Protein AF-W2YU13-F1 (afdb_monomer)

Radius of gyration: 19.03 Å; Cα contacts (8 Å, |Δi|>4): 175; chains: 1; bounding box: 56×41×39 Å

InterPro domains:
  IPR008183 Aldose 1-/Glucose-6-phosphate 1-epimerase [PF01263] (29-101)
  IPR011013 Galactose mutarotase-like domain superfamily [SSF74650] (27-102)
  IPR014718 Glycoside hydrolase-type carbohydrate-binding [G3DSA:2.70.98.10] (15-104)

Solvent-accessible surface area (backbone atoms only — not comparable to full-atom values): 5947 Å² total; per-residue (Å²): 131,64,68,69,54,55,55,54,51,53,52,52,52,52,52,48,46,58,71,70,65,68,64,81,61,71,60,62,64,52,76,47,76,44,97,82,53,27,35,36,34,29,29,53,54,15,67,22,35,51,38,38,22,46,63,90,42,69,85,50,60,76,39,60,63,48,95,82,39,50,59,74,82,63,54,65,60,47,47,42,50,71,41,64,30,93,37,76,52,77,47,93,97,46,54,72,24,21,53,44,33,51,38,116

Mean predicted aligned error: 9.69 Å

Secondary structure (DSSP, 8-state):
--HHHHHHHHHHHHHHHHHTT----PPPEEEEE-TTS-EEEEETGGGEEEEEE-SS-SS-B-S-B-TT---SSSSPP-BSB---BS-SS-BTTB-TTBSGGG--

Organism: NCBI:txid1317064

Sequence (104 aa):
MVYSFLFKTTVLVSTLLASLGVSNAELETVKLTHPTGSSAEVFLFGAHVKSFRTVFDPDLDILFMSNQSHLDGVNPIRGGIPVFFPNFGSATGFPSHGFARITN

Structure (mmCIF, N/CA/C/O backbone):
data_AF-W2YU13-F1
#
_entry.id   AF-W2YU13-F1
#
loop_
_atom_site.group_PDB
_atom_site.id
_atom_site.type_symbol
_atom_site.label_atom_id
_atom_site.label_alt_id
_atom_site.label_comp_id
_atom_site.label_asym_id
_atom_site.labe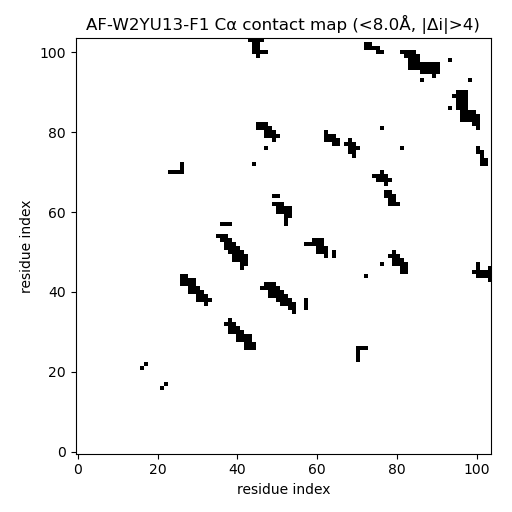l_entity_id
_atom_site.label_seq_id
_atom_site.pdbx_PDB_ins_code
_atom_site.Cartn_x
_atom_site.Cartn_y
_atom_site.Cartn_z
_atom_site.occupancy
_atom_site.B_iso_or_equiv
_atom_site.auth_seq_id
_atom_site.auth_comp_id
_atom_site.auth_asym_id
_atom_site.auth_atom_id
_atom_site.pdbx_PDB_model_num
ATOM 1 N N . MET A 1 1 ? 39.411 -29.695 0.654 1.00 58.38 1 MET A N 1
ATOM 2 C CA . MET A 1 1 ? 38.887 -29.631 2.041 1.00 58.38 1 MET A CA 1
ATOM 3 C C . MET A 1 1 ? 38.441 -28.225 2.488 1.00 58.38 1 MET A C 1
ATOM 5 O O . MET A 1 1 ? 38.014 -28.090 3.622 1.00 58.38 1 MET A O 1
ATOM 9 N N . VAL A 1 2 ? 38.477 -27.192 1.627 1.00 55.66 2 VAL A N 1
ATOM 10 C CA . VAL A 1 2 ? 38.113 -25.797 1.985 1.00 55.66 2 VAL A CA 1
ATOM 11 C C . VAL A 1 2 ? 36.629 -25.481 1.714 1.00 55.66 2 VAL A C 1
ATOM 13 O O . VAL A 1 2 ? 35.985 -24.798 2.502 1.00 55.66 2 VAL A O 1
ATOM 16 N N . TYR A 1 3 ? 36.033 -26.074 0.673 1.00 52.03 3 TYR A N 1
ATOM 17 C CA . TYR A 1 3 ? 34.619 -25.860 0.321 1.00 52.03 3 TYR A CA 1
ATOM 18 C C . TYR A 1 3 ? 33.626 -26.366 1.381 1.00 52.03 3 TYR A C 1
ATOM 20 O O . TYR A 1 3 ? 32.603 -25.733 1.614 1.00 52.03 3 TYR A O 1
ATOM 28 N N . SER A 1 4 ? 33.941 -27.460 2.084 1.00 51.66 4 SER A N 1
ATOM 29 C CA . SER A 1 4 ? 33.073 -28.013 3.141 1.00 51.66 4 SER A CA 1
ATOM 30 C C . SER A 1 4 ? 32.945 -27.082 4.357 1.00 51.66 4 SER A C 1
ATOM 32 O O . SER A 1 4 ? 31.899 -27.058 5.004 1.00 51.66 4 SER A O 1
ATOM 34 N N . PHE A 1 5 ? 33.978 -26.278 4.640 1.00 55.09 5 PHE A N 1
ATOM 35 C CA . PHE A 1 5 ? 33.932 -25.276 5.707 1.00 55.09 5 PHE A CA 1
ATOM 36 C C . PHE A 1 5 ? 33.051 -24.082 5.325 1.00 55.09 5 PHE A C 1
ATOM 38 O O . PHE A 1 5 ? 32.224 -23.684 6.136 1.00 55.09 5 PHE A O 1
ATOM 45 N N . LEU A 1 6 ? 33.141 -23.588 4.083 1.00 59.91 6 LEU A N 1
ATOM 46 C CA . LEU A 1 6 ? 32.314 -22.471 3.604 1.00 59.91 6 LEU A CA 1
ATOM 47 C C . LEU A 1 6 ? 30.809 -22.788 3.649 1.00 59.91 6 LEU A C 1
ATOM 49 O O . LEU A 1 6 ? 30.026 -21.979 4.140 1.00 59.91 6 LEU A O 1
ATOM 53 N N . PHE A 1 7 ? 30.404 -23.985 3.208 1.00 55.12 7 PHE A N 1
ATOM 54 C CA . PHE A 1 7 ? 28.991 -24.390 3.228 1.00 55.12 7 PHE A CA 1
ATOM 55 C C . PHE A 1 7 ? 28.417 -24.482 4.648 1.00 55.12 7 PHE A C 1
ATOM 57 O O . PHE A 1 7 ? 27.270 -24.098 4.874 1.00 55.12 7 PHE A O 1
ATOM 64 N N . LYS A 1 8 ? 29.209 -24.946 5.622 1.00 56.50 8 LYS A N 1
ATOM 65 C CA . LYS A 1 8 ? 28.772 -25.020 7.024 1.00 56.50 8 LYS A CA 1
ATOM 66 C C . LYS A 1 8 ? 28.585 -23.636 7.639 1.00 56.50 8 LYS A C 1
ATOM 68 O O . LYS A 1 8 ? 27.645 -23.447 8.404 1.00 56.50 8 LYS A O 1
ATOM 73 N N . THR A 1 9 ? 29.426 -22.667 7.279 1.00 60.34 9 THR A N 1
ATOM 74 C CA . THR A 1 9 ? 29.293 -21.286 7.759 1.00 60.34 9 THR A CA 1
ATOM 75 C C . THR A 1 9 ? 28.045 -20.608 7.190 1.00 60.34 9 THR A C 1
ATOM 77 O O . THR A 1 9 ? 27.310 -19.975 7.942 1.00 60.34 9 THR A O 1
ATOM 80 N N . THR A 1 10 ? 27.742 -20.788 5.900 1.00 64.19 10 THR A N 1
ATOM 81 C CA . THR A 1 10 ? 26.547 -20.196 5.268 1.00 64.19 10 THR A CA 1
ATOM 82 C C . THR A 1 10 ? 25.243 -20.731 5.859 1.00 64.19 10 THR A C 1
ATOM 84 O O . THR A 1 10 ? 24.333 -19.951 6.138 1.00 64.19 10 THR A O 1
ATOM 87 N N . VAL A 1 11 ? 25.157 -22.044 6.104 1.00 67.75 11 VAL A N 1
ATOM 88 C CA . VAL A 1 11 ? 23.970 -22.654 6.728 1.00 67.75 11 VAL A CA 1
ATOM 89 C C . VAL A 1 11 ? 23.786 -22.140 8.155 1.00 67.75 11 VAL A C 1
ATOM 91 O O . VAL A 1 11 ? 22.676 -21.754 8.509 1.00 67.75 11 VAL A O 1
ATOM 94 N N . LEU A 1 12 ? 24.867 -22.042 8.939 1.00 65.88 12 LEU A N 1
ATOM 95 C CA . LEU A 1 12 ? 24.808 -21.544 10.315 1.00 65.88 12 LEU A CA 1
ATOM 96 C C . LEU A 1 12 ? 24.316 -20.087 10.381 1.00 65.88 12 LEU A C 1
ATOM 98 O O . LEU A 1 12 ? 23.470 -19.759 11.210 1.00 65.88 12 LEU A O 1
ATOM 102 N N . VAL A 1 13 ? 24.799 -19.229 9.474 1.00 66.00 13 VAL A N 1
ATOM 103 C CA . VAL A 1 13 ? 24.382 -17.820 9.368 1.00 66.00 13 VAL A CA 1
ATOM 104 C C . VAL A 1 13 ? 22.911 -17.706 8.961 1.00 66.00 13 VAL A C 1
ATOM 106 O O . VAL A 1 13 ? 22.178 -16.925 9.563 1.00 66.00 13 VAL A O 1
ATOM 109 N N . SER A 1 14 ? 22.448 -18.517 8.003 1.00 60.94 14 SER A N 1
ATOM 110 C CA . SER A 1 14 ? 21.038 -18.541 7.589 1.00 60.94 14 SER A CA 1
ATOM 111 C C . SER A 1 14 ? 20.110 -19.011 8.717 1.00 60.94 14 SER A C 1
ATOM 113 O O . SER A 1 14 ? 19.092 -18.370 8.976 1.00 60.94 14 SER A O 1
ATOM 115 N N . THR A 1 15 ? 20.485 -20.066 9.451 1.00 63.88 15 THR A N 1
ATOM 116 C CA . THR A 1 15 ? 19.707 -20.545 10.605 1.00 63.88 15 THR A CA 1
ATOM 117 C C . THR A 1 15 ? 19.716 -19.559 11.771 1.00 63.88 15 THR A C 1
ATOM 119 O O . THR A 1 15 ? 18.699 -19.408 12.444 1.00 63.88 15 THR A O 1
ATOM 122 N N . LEU A 1 16 ? 20.827 -18.845 11.989 1.00 66.50 16 LEU A N 1
ATOM 123 C CA . LEU A 1 16 ? 20.926 -17.815 13.022 1.00 66.50 16 LEU A CA 1
ATOM 124 C C . LEU A 1 16 ? 20.024 -16.618 12.688 1.00 66.50 16 LEU A C 1
ATOM 126 O O . LEU A 1 16 ? 19.249 -16.194 13.540 1.00 66.50 16 LEU A O 1
ATOM 130 N N . LEU A 1 17 ? 20.052 -16.132 11.442 1.00 59.47 17 LEU A N 1
ATOM 131 C CA . LEU A 1 17 ? 19.170 -15.062 10.956 1.00 59.47 17 LEU A CA 1
ATOM 132 C C . LEU A 1 17 ? 17.685 -15.432 11.070 1.00 59.47 17 LEU A C 1
ATOM 134 O O . LEU A 1 17 ? 16.891 -14.614 11.529 1.00 59.47 17 LEU A O 1
ATOM 138 N N . ALA A 1 18 ? 17.323 -16.674 10.734 1.00 59.28 18 ALA A N 1
ATOM 139 C CA . ALA A 1 18 ? 15.961 -17.176 10.910 1.00 59.28 18 ALA A CA 1
ATOM 140 C C . ALA A 1 18 ? 15.551 -17.258 12.397 1.00 59.28 18 ALA A C 1
ATOM 142 O O . ALA A 1 18 ? 14.422 -16.922 12.745 1.00 59.28 18 ALA A O 1
ATOM 143 N N . SER A 1 19 ? 16.471 -17.653 13.289 1.00 57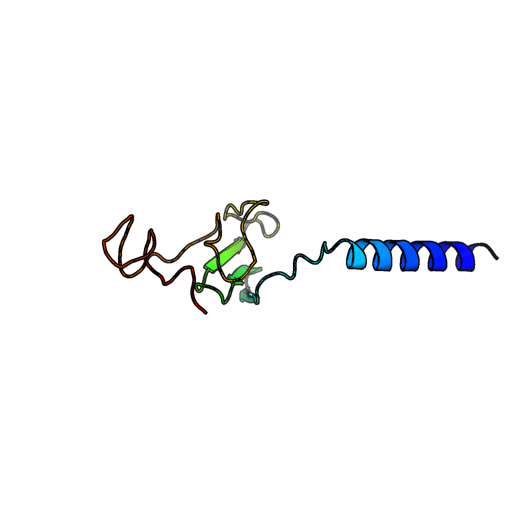.94 19 SER A N 1
ATOM 144 C CA . SER A 1 19 ? 16.214 -17.758 14.737 1.00 57.94 19 SER A CA 1
ATOM 145 C C . SER A 1 19 ? 16.103 -16.411 15.460 1.00 57.94 19 SER A C 1
ATOM 147 O O . SER A 1 19 ? 15.497 -16.336 16.525 1.00 57.94 19 SER A O 1
ATOM 149 N N . LEU A 1 20 ? 16.649 -15.338 14.876 1.00 58.00 20 LEU A N 1
ATOM 150 C CA . LEU A 1 20 ? 16.578 -13.978 15.419 1.00 58.00 20 LEU A CA 1
ATOM 151 C C . LEU A 1 20 ? 15.218 -13.303 15.168 1.00 58.00 20 LEU A C 1
ATOM 153 O O . LEU A 1 20 ? 15.068 -12.116 15.445 1.00 58.00 20 LEU A O 1
ATOM 157 N N . GLY A 1 21 ? 14.232 -14.025 14.622 1.00 47.22 21 GLY A N 1
ATOM 158 C CA . GLY A 1 21 ? 12.915 -13.466 14.313 1.00 47.22 21 GLY A CA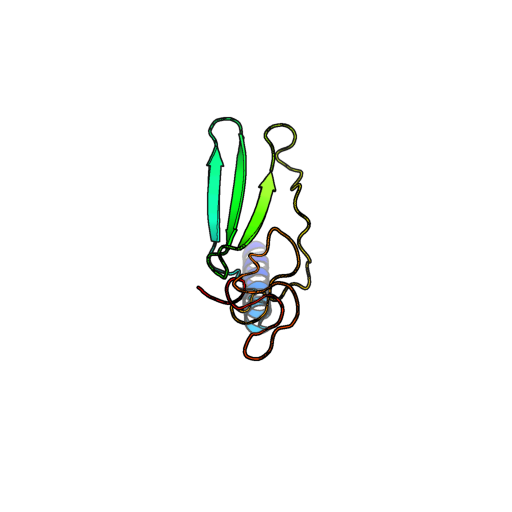 1
ATOM 159 C C . GLY A 1 21 ? 12.955 -12.408 13.208 1.00 47.22 21 GLY A C 1
ATOM 160 O O . GLY A 1 21 ? 11.962 -11.724 12.981 1.00 47.22 21 GLY A O 1
ATOM 161 N N . VAL A 1 22 ? 14.072 -12.289 12.478 1.00 48.25 22 VAL A N 1
ATOM 162 C CA . VAL A 1 22 ? 14.189 -11.436 11.286 1.00 48.25 22 VAL A CA 1
ATOM 163 C C . VAL A 1 22 ? 13.582 -12.170 10.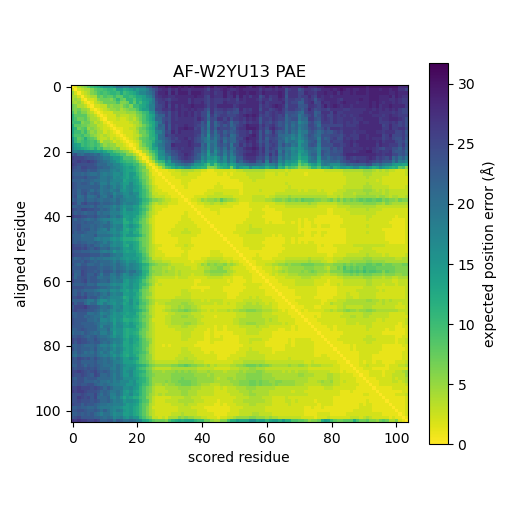088 1.00 48.25 22 VAL A C 1
ATOM 165 O O . VAL A 1 22 ? 14.179 -12.313 9.027 1.00 48.25 22 VAL A O 1
ATOM 168 N N . SER A 1 23 ? 12.369 -12.681 10.261 1.00 45.09 23 SER A N 1
ATOM 169 C CA . SER A 1 23 ? 11.472 -12.946 9.153 1.00 45.09 23 SER A CA 1
ATOM 170 C C . SER A 1 23 ? 10.530 -11.755 9.090 1.00 45.09 23 SER A C 1
ATOM 172 O O . SER A 1 23 ? 9.457 -11.770 9.689 1.00 45.09 23 SER A O 1
ATOM 174 N N . ASN A 1 24 ? 10.927 -10.709 8.364 1.00 52.91 24 ASN A N 1
ATOM 175 C CA . ASN A 1 24 ? 9.934 -9.820 7.769 1.00 52.91 24 ASN A CA 1
ATOM 176 C C . ASN A 1 24 ? 9.204 -10.665 6.722 1.00 52.91 24 ASN A C 1
ATOM 178 O O . ASN A 1 24 ? 9.568 -10.644 5.548 1.00 52.91 24 ASN A O 1
ATOM 182 N N . ALA A 1 25 ? 8.262 -11.503 7.160 1.00 58.91 25 ALA A N 1
ATOM 183 C CA . ALA A 1 25 ? 7.319 -12.118 6.250 1.00 58.91 25 ALA A CA 1
ATOM 184 C C . ALA A 1 25 ? 6.557 -10.951 5.621 1.00 58.91 25 ALA A C 1
ATOM 186 O O . ALA A 1 25 ? 5.786 -10.265 6.286 1.00 58.91 25 ALA A O 1
ATOM 187 N N . GLU A 1 26 ? 6.902 -10.639 4.377 1.00 77.81 26 GLU A N 1
ATOM 188 C CA . GLU A 1 26 ? 6.241 -9.596 3.614 1.00 77.81 26 GLU A CA 1
ATOM 189 C C . GLU A 1 26 ? 4.763 -9.973 3.453 1.00 77.81 26 GLU A C 1
ATOM 191 O O . GLU A 1 26 ? 4.438 -11.146 3.251 1.00 77.81 26 GLU A O 1
ATOM 196 N N . LEU A 1 27 ? 3.867 -8.991 3.580 1.00 93.25 27 LEU A N 1
ATOM 197 C CA . LEU A 1 27 ? 2.435 -9.208 3.389 1.00 93.25 27 LEU A CA 1
ATOM 198 C C . LEU A 1 27 ? 2.158 -9.791 1.999 1.00 93.25 27 LEU A C 1
ATOM 200 O O . LEU A 1 27 ? 2.871 -9.500 1.033 1.00 93.25 27 LEU A O 1
ATOM 204 N N . GLU A 1 28 ? 1.098 -10.594 1.890 1.00 95.50 28 GLU A N 1
ATOM 205 C CA . GLU A 1 28 ? 0.702 -11.185 0.612 1.00 95.50 28 GLU A CA 1
ATOM 206 C C . GLU A 1 28 ? 0.519 -10.089 -0.445 1.00 95.50 28 GLU A C 1
ATOM 208 O O . GLU A 1 28 ? -0.153 -9.080 -0.213 1.00 95.50 28 GLU A O 1
ATOM 213 N N . THR A 1 29 ? 1.180 -10.270 -1.589 1.00 96.75 29 THR A N 1
ATOM 214 C CA . THR A 1 29 ? 1.365 -9.222 -2.592 1.00 96.75 29 THR A CA 1
ATOM 215 C C . THR A 1 29 ? 1.004 -9.731 -3.978 1.00 96.75 29 THR A C 1
ATOM 217 O O . THR A 1 29 ? 1.527 -10.745 -4.440 1.00 96.75 29 THR A O 1
ATOM 220 N N . VAL A 1 30 ? 0.176 -8.965 -4.683 1.00 98.06 30 VAL A N 1
ATOM 221 C CA . VAL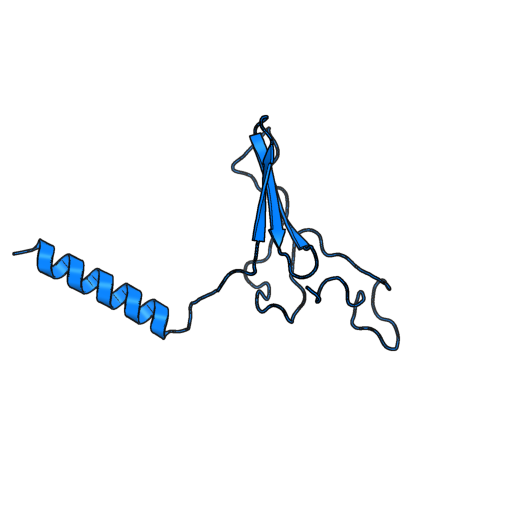 A 1 30 ? -0.079 -9.132 -6.114 1.00 98.06 30 VAL A CA 1
ATOM 222 C C . VAL A 1 30 ? 0.913 -8.280 -6.894 1.00 98.06 30 VAL A C 1
ATOM 224 O O . VAL A 1 30 ? 1.081 -7.091 -6.619 1.00 98.06 30 VAL A O 1
ATOM 227 N N . LYS A 1 31 ? 1.556 -8.887 -7.893 1.00 98.00 31 LYS A N 1
ATOM 228 C CA . LYS A 1 31 ? 2.487 -8.211 -8.799 1.00 98.00 31 LYS A CA 1
ATOM 229 C C . LYS A 1 31 ? 1.862 -8.075 -10.177 1.00 98.00 31 LYS A C 1
ATOM 231 O O . LYS A 1 31 ? 1.379 -9.051 -10.745 1.00 98.00 31 LYS A O 1
ATOM 236 N N . LEU A 1 32 ? 1.892 -6.861 -10.705 1.00 98.00 32 LEU A N 1
ATOM 237 C CA . LEU A 1 32 ? 1.361 -6.505 -12.009 1.00 98.00 32 LEU A CA 1
ATOM 238 C C . LEU A 1 32 ? 2.521 -6.095 -12.909 1.00 98.00 32 LEU A C 1
ATOM 240 O O . LEU A 1 32 ? 3.336 -5.251 -12.536 1.00 98.00 32 LEU A O 1
ATOM 244 N N . THR A 1 33 ? 2.568 -6.659 -14.109 1.00 97.31 33 THR A N 1
ATOM 245 C CA . THR A 1 33 ? 3.499 -6.257 -15.163 1.00 97.31 33 THR A CA 1
ATOM 246 C C . THR A 1 33 ? 2.713 -5.962 -16.428 1.00 97.31 33 THR A C 1
ATOM 248 O O . THR A 1 33 ? 1.835 -6.722 -16.836 1.00 97.31 33 THR A O 1
ATOM 251 N N . HIS A 1 34 ? 3.004 -4.825 -17.046 1.00 97.31 34 HIS A N 1
ATOM 252 C CA . HIS A 1 34 ? 2.437 -4.462 -18.332 1.00 97.31 34 HIS A CA 1
ATOM 253 C C . HIS A 1 34 ? 3.431 -4.814 -19.450 1.00 97.31 34 HIS A C 1
ATOM 255 O O . HIS A 1 34 ? 4.632 -4.600 -19.268 1.00 97.31 34 HIS A O 1
ATOM 261 N N . PRO A 1 35 ? 2.983 -5.280 -20.632 1.00 96.44 35 PRO A N 1
ATOM 262 C CA . PRO A 1 35 ? 3.882 -5.621 -21.741 1.00 96.44 35 PRO A CA 1
ATOM 263 C C . PRO A 1 35 ? 4.798 -4.483 -22.211 1.00 96.44 35 PRO A C 1
ATOM 265 O O . PRO A 1 35 ? 5.839 -4.742 -22.803 1.00 96.44 35 PRO A O 1
ATOM 268 N N . THR A 1 36 ? 4.435 -3.223 -21.950 1.00 94.81 36 THR A N 1
ATOM 269 C CA . THR A 1 36 ? 5.270 -2.054 -22.289 1.00 94.81 36 THR A CA 1
ATOM 270 C C . THR A 1 36 ? 6.336 -1.730 -21.238 1.00 94.81 36 THR A C 1
ATOM 272 O O . THR A 1 36 ? 7.082 -0.777 -21.431 1.00 94.81 36 THR A O 1
ATOM 275 N N . GLY A 1 37 ? 6.390 -2.464 -20.121 1.00 94.50 37 GLY A N 1
ATOM 276 C CA . GLY A 1 37 ? 7.446 -2.357 -19.108 1.00 94.50 37 GLY A CA 1
ATOM 277 C C . GLY A 1 37 ? 7.062 -1.685 -17.786 1.00 94.50 37 GLY A C 1
ATOM 278 O O . GLY A 1 37 ? 7.848 -1.748 -16.847 1.00 94.50 37 GLY A O 1
ATOM 279 N N . SER A 1 38 ? 5.875 -1.083 -17.653 1.00 97.31 38 SER A N 1
ATOM 280 C CA . SER A 1 38 ? 5.422 -0.578 -16.349 1.00 97.31 38 SER A CA 1
ATOM 281 C C . SER A 1 38 ? 5.049 -1.730 -15.420 1.00 97.31 38 SER A C 1
ATOM 283 O O . SER A 1 38 ? 4.621 -2.801 -15.862 1.00 97.31 38 SER A O 1
ATOM 285 N N . SER A 1 39 ? 5.197 -1.516 -14.115 1.00 98.12 39 SER A N 1
ATOM 286 C CA . SER A 1 39 ? 4.836 -2.514 -13.108 1.00 98.12 39 SER A CA 1
ATOM 287 C C . SER A 1 39 ? 4.275 -1.872 -11.848 1.00 98.12 39 SER A C 1
ATOM 289 O O . SER A 1 39 ? 4.531 -0.704 -11.558 1.00 98.12 39 SER A O 1
ATOM 291 N N . ALA A 1 40 ? 3.488 -2.644 -11.109 1.00 98.31 40 ALA A N 1
ATOM 292 C CA . ALA A 1 40 ? 2.962 -2.252 -9.812 1.00 98.31 40 ALA A CA 1
ATOM 293 C C . ALA A 1 40 ? 2.951 -3.453 -8.867 1.00 98.31 40 ALA A C 1
ATOM 295 O O . ALA A 1 40 ? 2.802 -4.596 -9.301 1.00 98.31 40 ALA A O 1
ATOM 296 N N . GLU A 1 41 ? 3.059 -3.189 -7.572 1.00 98.19 41 GLU A N 1
ATOM 297 C CA . GLU A 1 41 ? 2.843 -4.197 -6.537 1.00 98.19 41 GLU A CA 1
ATOM 298 C C . GLU A 1 41 ? 1.793 -3.694 -5.545 1.00 98.19 41 GLU A C 1
ATOM 300 O O . GLU A 1 41 ? 1.788 -2.518 -5.161 1.00 98.19 41 GLU A O 1
ATOM 305 N N . VAL A 1 42 ? 0.903 -4.594 -5.132 1.00 98.38 42 VAL A N 1
ATOM 306 C CA . VAL A 1 42 ? -0.233 -4.291 -4.257 1.00 98.38 42 VAL A CA 1
ATOM 307 C C . VAL A 1 42 ? -0.276 -5.314 -3.132 1.00 98.38 42 VAL A C 1
ATOM 309 O O . VAL A 1 42 ? -0.374 -6.510 -3.401 1.00 98.38 42 VAL A O 1
ATOM 312 N N . PHE A 1 43 ? -0.218 -4.856 -1.882 1.00 97.44 43 PHE A N 1
ATOM 313 C CA . PHE A 1 43 ? -0.522 -5.707 -0.734 1.00 97.44 43 PHE A CA 1
ATOM 314 C C . PHE A 1 43 ? -2.019 -6.021 -0.719 1.00 97.44 43 PHE A C 1
ATOM 316 O O . PHE A 1 43 ? -2.838 -5.118 -0.900 1.00 97.44 43 PHE A O 1
ATOM 323 N N . LEU A 1 44 ? -2.388 -7.279 -0.466 1.00 96.81 44 LEU A N 1
ATOM 324 C CA . LEU A 1 44 ? -3.799 -7.640 -0.287 1.00 96.81 44 LEU A CA 1
ATOM 325 C C . LEU A 1 44 ? -4.402 -6.924 0.924 1.00 96.81 44 LEU A C 1
ATOM 327 O O . LEU A 1 44 ? -5.519 -6.419 0.847 1.00 96.81 44 LEU A O 1
ATOM 331 N N . PHE A 1 45 ? -3.612 -6.783 1.989 1.00 97.50 45 PHE A N 1
ATOM 332 C CA . PHE A 1 45 ? -3.980 -5.988 3.150 1.00 97.50 45 PHE A CA 1
ATOM 333 C C . PHE A 1 45 ? -4.232 -4.532 2.758 1.00 97.50 45 PHE A C 1
ATOM 335 O O . PHE A 1 45 ? -3.342 -3.814 2.296 1.00 97.50 45 PHE A O 1
ATOM 342 N N . GLY A 1 46 ? -5.480 -4.116 2.927 1.00 97.44 46 GLY A N 1
ATOM 343 C CA . GLY A 1 46 ? -5.991 -2.796 2.608 1.00 97.44 46 GLY A CA 1
ATOM 344 C C . GLY A 1 46 ? -6.009 -2.438 1.127 1.00 97.44 46 GLY A C 1
ATOM 345 O O . GLY A 1 46 ? -6.140 -1.253 0.815 1.00 97.44 46 GLY A O 1
ATOM 346 N N . ALA A 1 47 ? -5.846 -3.424 0.231 1.00 97.62 47 ALA A N 1
ATOM 347 C CA . ALA A 1 47 ? -5.620 -3.207 -1.200 1.00 97.62 47 ALA A CA 1
ATOM 348 C C . ALA A 1 47 ? -4.539 -2.131 -1.453 1.00 97.62 47 ALA A C 1
ATOM 350 O O . ALA A 1 47 ? -4.691 -1.234 -2.288 1.00 97.62 47 ALA A O 1
ATOM 351 N N . HIS A 1 48 ? -3.463 -2.179 -0.662 1.00 98.12 48 HIS A N 1
ATOM 352 C CA . HIS A 1 48 ? -2.508 -1.084 -0.525 1.00 98.12 48 HIS A CA 1
ATOM 353 C C . HIS A 1 48 ? -1.454 -1.140 -1.631 1.00 98.12 48 HIS A C 1
ATOM 355 O O . HIS A 1 48 ? -0.592 -2.021 -1.648 1.00 98.12 48 HIS A O 1
ATOM 361 N N . VAL A 1 49 ? -1.474 -0.170 -2.548 1.00 98.44 49 VAL A N 1
ATOM 362 C CA . VAL A 1 49 ? -0.448 -0.072 -3.599 1.00 98.44 49 VAL A CA 1
ATOM 363 C C . VAL A 1 49 ? 0.872 0.334 -2.954 1.00 98.44 49 VAL A C 1
ATOM 365 O O . VAL A 1 49 ? 0.996 1.446 -2.438 1.00 98.44 49 VAL A O 1
ATOM 368 N N . LYS A 1 50 ? 1.854 -0.568 -2.963 1.00 97.56 50 LYS A N 1
ATOM 369 C CA . LYS A 1 50 ? 3.169 -0.351 -2.336 1.00 97.56 50 LYS A CA 1
ATOM 370 C C . LYS A 1 50 ? 4.224 0.145 -3.318 1.00 97.56 50 LYS A C 1
ATOM 372 O O . LYS A 1 50 ? 5.233 0.686 -2.890 1.00 97.56 50 LYS A O 1
ATOM 377 N N . SER A 1 51 ? 4.024 -0.089 -4.610 1.00 97.94 51 SER A N 1
ATOM 378 C CA . SER A 1 51 ? 5.046 0.142 -5.623 1.00 97.94 51 SER A CA 1
ATOM 379 C C . SER A 1 51 ? 4.406 0.475 -6.956 1.00 97.94 51 SER A C 1
ATOM 381 O O . SER A 1 51 ? 3.428 -0.169 -7.349 1.00 97.94 51 SER A O 1
ATOM 383 N N . PHE A 1 52 ? 4.975 1.451 -7.657 1.00 98.38 52 PHE A N 1
ATOM 384 C CA . PHE A 1 52 ? 4.643 1.717 -9.045 1.00 98.38 52 PHE A CA 1
ATOM 385 C C . PHE A 1 52 ? 5.880 2.207 -9.800 1.00 98.38 52 PHE A C 1
ATOM 387 O O . PHE A 1 52 ? 6.493 3.215 -9.452 1.00 98.38 52 PHE A O 1
ATOM 394 N N . ARG A 1 53 ? 6.229 1.489 -10.866 1.00 98.25 53 ARG A N 1
ATOM 395 C CA . ARG A 1 53 ? 7.342 1.808 -11.764 1.00 98.25 53 ARG A CA 1
ATOM 396 C C . ARG A 1 53 ? 6.795 2.136 -13.138 1.00 98.25 53 ARG A C 1
ATOM 398 O O . ARG A 1 53 ? 5.986 1.392 -13.703 1.00 98.25 53 ARG A O 1
ATOM 405 N N . THR A 1 54 ? 7.239 3.265 -13.672 1.00 96.94 54 THR A N 1
ATOM 406 C CA . THR A 1 54 ? 6.839 3.704 -15.011 1.00 96.94 54 THR A CA 1
ATOM 407 C C . THR A 1 54 ? 7.665 2.996 -16.082 1.00 96.94 54 THR A C 1
ATOM 409 O O . THR A 1 54 ? 8.677 2.370 -15.792 1.00 96.94 54 THR A O 1
ATOM 412 N N . VAL A 1 55 ? 7.252 3.121 -17.344 1.00 97.06 55 VAL A N 1
ATOM 413 C CA . VAL A 1 55 ? 8.023 2.593 -18.483 1.0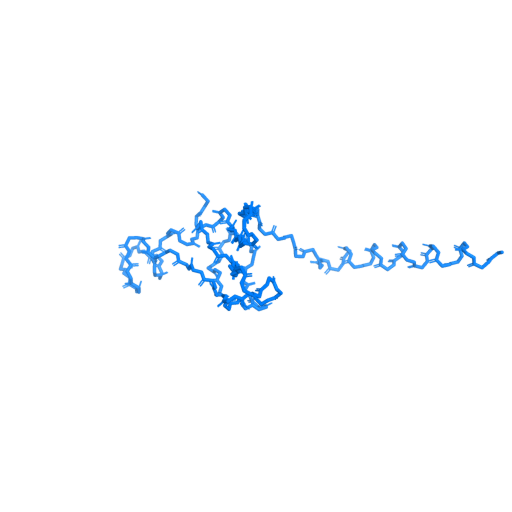0 97.06 55 VAL A CA 1
ATOM 414 C C . VAL A 1 55 ? 9.351 3.328 -18.712 1.00 97.06 55 VAL A C 1
ATOM 416 O O . VAL A 1 55 ? 10.214 2.804 -19.405 1.00 97.06 55 VAL A O 1
ATOM 419 N N . PHE A 1 56 ? 9.496 4.553 -18.194 1.00 95.19 56 PHE A N 1
ATOM 420 C CA . PHE A 1 56 ? 10.644 5.419 -18.485 1.00 95.19 56 PHE A CA 1
ATOM 421 C C . PHE A 1 56 ? 11.874 5.070 -17.654 1.00 95.19 56 PHE A C 1
ATOM 423 O O . PHE A 1 56 ? 12.994 5.203 -18.135 1.00 95.19 56 PHE A O 1
ATOM 430 N N . ASP A 1 57 ? 11.647 4.637 -16.418 1.00 93.94 57 ASP A N 1
ATOM 431 C CA . ASP A 1 57 ? 12.684 4.213 -15.491 1.00 93.94 57 ASP A CA 1
ATOM 432 C C . ASP A 1 57 ? 12.130 3.038 -14.666 1.00 93.94 57 ASP A C 1
ATOM 434 O O . ASP A 1 57 ? 11.344 3.255 -13.738 1.00 93.94 57 ASP A O 1
ATOM 438 N N . PRO A 1 58 ? 12.452 1.788 -15.047 1.00 88.38 58 PRO A N 1
ATOM 439 C CA . PRO A 1 58 ? 11.985 0.603 -14.338 1.00 88.38 58 PRO A CA 1
ATOM 440 C C . PRO A 1 58 ? 12.701 0.396 -12.996 1.00 88.38 58 PRO A C 1
ATOM 442 O O . PRO A 1 58 ? 12.214 -0.373 -12.169 1.00 88.38 58 PRO A O 1
ATOM 445 N N . ASP A 1 59 ? 13.825 1.066 -12.746 1.00 91.69 59 ASP A N 1
ATOM 446 C CA . ASP A 1 59 ? 14.560 0.936 -11.487 1.00 91.69 59 ASP A CA 1
ATOM 447 C C . ASP A 1 59 ? 14.075 1.959 -10.446 1.00 91.69 59 ASP A C 1
ATOM 449 O O . ASP A 1 59 ? 14.170 1.716 -9.237 1.00 91.69 59 ASP A O 1
ATOM 453 N N . LEU A 1 60 ? 13.469 3.062 -10.898 1.00 95.88 60 LEU A N 1
ATOM 454 C CA . LEU A 1 60 ? 12.856 4.071 -10.043 1.00 95.88 60 LEU A CA 1
ATOM 455 C C . LEU A 1 60 ? 11.396 3.738 -9.701 1.00 95.88 60 LEU A C 1
ATOM 457 O O . LEU A 1 60 ? 10.474 3.901 -10.503 1.00 95.88 60 LEU A O 1
ATOM 461 N N . ASP A 1 61 ? 11.171 3.347 -8.448 1.00 97.19 61 ASP A N 1
ATOM 462 C CA . ASP A 1 61 ? 9.828 3.344 -7.868 1.00 97.19 61 ASP A CA 1
ATOM 463 C C . ASP A 1 61 ? 9.389 4.783 -7.578 1.00 97.19 61 ASP A C 1
ATOM 465 O O . ASP A 1 61 ? 10.079 5.517 -6.865 1.00 97.19 61 ASP A O 1
ATOM 469 N N . ILE A 1 62 ? 8.249 5.200 -8.130 1.00 97.56 62 ILE A N 1
ATOM 470 C CA . ILE A 1 62 ? 7.766 6.575 -7.952 1.00 97.56 62 ILE A CA 1
ATOM 471 C C . ILE A 1 62 ? 6.977 6.755 -6.654 1.00 97.56 62 ILE A C 1
ATOM 473 O O . ILE A 1 62 ? 6.645 7.884 -6.285 1.00 97.56 62 ILE A O 1
ATOM 477 N N . LEU A 1 63 ? 6.651 5.660 -5.962 1.00 98.12 63 LEU A N 1
ATOM 478 C CA . LEU A 1 63 ? 5.959 5.703 -4.683 1.00 98.12 63 LEU A CA 1
ATOM 479 C C . LEU A 1 63 ? 6.961 5.608 -3.536 1.00 98.12 63 LEU A C 1
ATOM 481 O O . LEU A 1 63 ? 7.792 4.707 -3.463 1.00 98.12 63 LEU A O 1
ATOM 485 N N . PHE A 1 64 ? 6.841 6.525 -2.580 1.00 97.88 64 PHE A N 1
ATOM 486 C CA . PHE A 1 64 ? 7.592 6.428 -1.338 1.00 97.88 64 PHE A CA 1
ATOM 487 C C . PHE A 1 64 ? 7.021 5.313 -0.460 1.00 97.88 64 PHE A C 1
ATOM 489 O O . PHE A 1 64 ? 5.837 5.337 -0.128 1.00 97.88 64 PHE A O 1
ATOM 496 N N . MET A 1 65 ? 7.877 4.406 0.007 1.00 97.19 65 MET A N 1
ATOM 497 C CA . MET A 1 65 ? 7.565 3.437 1.056 1.00 97.19 65 MET A CA 1
ATOM 498 C C . MET A 1 65 ? 8.529 3.596 2.220 1.00 97.19 65 MET A C 1
ATOM 500 O O . MET A 1 65 ? 9.735 3.751 2.039 1.00 97.19 65 MET A O 1
ATOM 504 N N . SER A 1 66 ? 8.002 3.556 3.441 1.00 96.56 66 SER A N 1
ATOM 505 C CA . SER A 1 66 ? 8.848 3.683 4.614 1.00 96.56 66 SER A CA 1
ATOM 506 C C . SER A 1 66 ? 9.429 2.343 5.056 1.00 96.56 66 SER A C 1
ATOM 508 O O . SER A 1 66 ? 8.687 1.404 5.325 1.00 96.56 66 SER A O 1
ATOM 510 N N . ASN A 1 67 ? 10.745 2.300 5.279 1.00 92.56 67 ASN A N 1
ATOM 511 C CA . ASN A 1 67 ? 11.443 1.112 5.795 1.00 92.56 67 ASN A CA 1
ATOM 512 C C . ASN A 1 67 ? 11.063 0.724 7.236 1.00 92.56 67 ASN A C 1
ATOM 514 O O . ASN A 1 67 ? 11.466 -0.333 7.705 1.00 92.56 67 ASN A O 1
ATOM 518 N N . GLN A 1 68 ? 10.318 1.572 7.951 1.00 93.06 68 GLN A N 1
ATOM 519 C CA . GLN A 1 68 ? 9.781 1.259 9.284 1.00 93.06 68 GLN A CA 1
ATOM 520 C C . GLN A 1 68 ? 8.253 1.113 9.253 1.00 93.06 68 GLN A C 1
ATOM 522 O O . GLN A 1 68 ? 7.590 1.337 10.265 1.00 93.06 68 GLN A O 1
ATOM 527 N N . SER A 1 69 ? 7.675 0.841 8.079 1.00 93.69 69 SER A N 1
ATOM 528 C CA . SER A 1 69 ? 6.257 0.512 7.985 1.00 93.69 69 SER A CA 1
ATOM 529 C C . SER A 1 69 ? 5.972 -0.792 8.725 1.00 93.69 69 SER A C 1
ATOM 531 O O . SER A 1 69 ? 6.753 -1.738 8.647 1.00 93.69 69 SER A O 1
ATOM 533 N N . HIS A 1 70 ? 4.825 -0.856 9.392 1.00 90.50 70 HIS A N 1
ATOM 534 C CA . HIS A 1 70 ? 4.309 -2.109 9.922 1.00 90.50 70 HIS A CA 1
ATOM 535 C C . HIS A 1 70 ? 3.848 -2.982 8.750 1.00 90.50 70 HIS A C 1
ATOM 537 O O . HIS A 1 70 ? 3.091 -2.514 7.901 1.00 90.50 70 HIS A O 1
ATOM 543 N N . LEU A 1 71 ? 4.347 -4.217 8.678 1.00 93.38 71 LEU A N 1
ATOM 544 C CA . LEU A 1 71 ? 3.949 -5.239 7.699 1.00 93.38 71 LEU A CA 1
ATOM 545 C C . LEU A 1 71 ? 3.362 -6.456 8.430 1.00 93.38 71 LEU A C 1
ATOM 547 O O . LEU A 1 71 ? 3.627 -7.599 8.084 1.00 93.38 71 LEU A O 1
ATOM 551 N N . ASP A 1 72 ? 2.613 -6.193 9.499 1.00 92.44 72 ASP A N 1
ATOM 552 C CA . ASP A 1 72 ? 2.084 -7.194 10.431 1.00 92.44 72 ASP A CA 1
ATOM 553 C C . ASP A 1 72 ? 0.639 -7.618 10.126 1.00 92.44 72 ASP A C 1
ATOM 555 O O . ASP A 1 72 ? 0.111 -8.509 10.786 1.00 92.44 72 ASP A O 1
ATOM 559 N N . GLY A 1 73 ? -0.007 -6.987 9.140 1.00 93.62 73 GLY A N 1
ATOM 560 C CA . GLY A 1 73 ? -1.395 -7.271 8.765 1.00 93.62 73 GLY A CA 1
ATOM 561 C C . GLY A 1 73 ? -2.407 -6.784 9.802 1.00 93.62 73 GLY A C 1
ATOM 562 O O . GLY A 1 73 ? -3.539 -7.259 9.831 1.00 93.62 73 GLY A O 1
ATOM 563 N N . VAL A 1 74 ? -1.996 -5.861 10.676 1.00 93.81 74 VAL A N 1
ATOM 564 C CA . VAL A 1 74 ? -2.838 -5.289 11.733 1.00 93.81 74 VAL A CA 1
ATOM 565 C C . VAL A 1 74 ? -2.775 -3.765 11.700 1.00 93.81 74 VAL A C 1
ATOM 567 O O . VAL A 1 74 ? -3.803 -3.092 11.772 1.00 93.81 74 VAL A O 1
ATOM 570 N N . ASN A 1 75 ? -1.573 -3.204 11.580 1.00 94.62 75 ASN A N 1
ATOM 571 C CA . ASN A 1 75 ? -1.343 -1.768 11.651 1.00 94.62 75 ASN A CA 1
ATOM 572 C C . ASN A 1 75 ? -1.293 -1.120 10.254 1.00 94.62 75 ASN A C 1
ATOM 574 O O . ASN A 1 75 ? -0.854 -1.752 9.292 1.00 94.62 75 ASN A O 1
ATOM 578 N N . PRO A 1 76 ? -1.689 0.163 10.118 1.00 95.69 76 PRO A N 1
ATOM 579 C CA . PRO A 1 76 ? -1.618 0.866 8.842 1.00 95.69 76 PRO A CA 1
ATOM 580 C C . PRO A 1 76 ? -0.197 0.933 8.267 1.00 95.69 76 PRO A C 1
ATOM 582 O O . PRO A 1 76 ? 0.766 1.253 8.970 1.00 95.69 76 PRO A O 1
ATOM 585 N N . ILE A 1 77 ? -0.101 0.738 6.954 1.00 96.81 77 ILE A N 1
ATOM 586 C CA . ILE A 1 77 ? 1.149 0.807 6.194 1.00 96.81 77 ILE A CA 1
ATOM 587 C C . ILE A 1 77 ? 1.520 2.275 5.909 1.00 96.81 77 ILE A C 1
ATOM 589 O O . ILE A 1 77 ? 0.666 3.098 5.564 1.00 96.81 77 ILE A O 1
ATOM 593 N N . ARG A 1 78 ? 2.809 2.624 6.047 1.00 97.38 78 ARG A N 1
ATOM 594 C CA . ARG A 1 78 ? 3.340 3.986 5.855 1.00 97.38 78 ARG A CA 1
ATOM 595 C C . ARG A 1 78 ? 4.037 4.141 4.501 1.00 97.38 78 ARG A C 1
ATOM 597 O O . ARG A 1 78 ? 5.178 3.711 4.332 1.00 97.38 78 ARG A O 1
ATOM 604 N N . GLY A 1 79 ? 3.379 4.851 3.590 1.00 97.75 79 GLY A N 1
ATOM 605 C CA . GLY A 1 79 ? 3.828 5.081 2.215 1.00 97.75 79 GLY A CA 1
ATOM 606 C C . GLY A 1 79 ? 2.821 4.537 1.203 1.00 97.75 79 GLY A C 1
ATOM 607 O O . GLY A 1 79 ? 1.717 4.152 1.588 1.00 97.75 79 GLY A O 1
ATOM 608 N N . GLY A 1 80 ? 3.193 4.501 -0.073 1.00 98.00 80 GLY A N 1
ATOM 609 C CA . GLY A 1 80 ? 2.357 3.967 -1.142 1.00 98.00 80 GLY A CA 1
ATOM 610 C C . GLY A 1 80 ? 1.044 4.737 -1.297 1.00 98.00 80 GLY A C 1
ATOM 611 O O . GLY A 1 80 ? 1.014 5.963 -1.167 1.00 98.00 80 GLY A O 1
ATOM 612 N N . ILE A 1 81 ? -0.043 4.009 -1.557 1.00 98.50 81 ILE A N 1
ATOM 613 C CA . ILE A 1 81 ? -1.388 4.569 -1.738 1.00 98.50 81 ILE A CA 1
ATOM 614 C C . ILE A 1 81 ? -2.361 3.892 -0.753 1.00 98.50 81 ILE A C 1
ATOM 616 O O . ILE A 1 81 ? -2.937 2.855 -1.085 1.00 98.50 81 ILE A O 1
ATOM 620 N N . PRO A 1 82 ? -2.548 4.442 0.464 1.00 97.88 82 PRO A N 1
ATOM 621 C CA . PRO A 1 82 ? -3.519 3.920 1.421 1.00 97.88 82 PRO A CA 1
ATOM 622 C C . PRO A 1 82 ? -4.960 4.291 1.045 1.00 97.88 82 PRO A C 1
ATOM 624 O O . PRO A 1 82 ? -5.236 5.416 0.623 1.00 97.88 82 PRO A O 1
ATOM 627 N N . VAL A 1 83 ? -5.902 3.376 1.292 1.00 98.00 83 VAL A N 1
ATOM 628 C CA . VAL A 1 83 ? -7.340 3.607 1.074 1.00 98.00 83 VAL A CA 1
ATOM 629 C C . VAL A 1 83 ? -8.012 4.096 2.359 1.00 98.00 83 VAL A C 1
ATOM 631 O O . VAL A 1 83 ? -8.064 3.387 3.364 1.00 98.00 83 VAL A O 1
ATOM 634 N N . PHE A 1 84 ? -8.555 5.314 2.335 1.00 97.88 84 PHE A N 1
ATOM 635 C CA . PHE A 1 84 ? -9.275 5.898 3.471 1.00 97.88 84 PHE A CA 1
ATOM 636 C C . PHE A 1 84 ? -10.782 5.777 3.267 1.00 97.88 84 PHE A C 1
ATOM 638 O O . PHE A 1 84 ? -11.364 6.480 2.443 1.00 97.88 84 PHE A O 1
ATOM 645 N N . PHE A 1 85 ? -11.410 4.870 4.011 1.00 97.81 85 PHE A N 1
ATOM 646 C CA . PHE A 1 85 ? -12.842 4.608 3.914 1.00 97.81 85 PHE A CA 1
ATOM 647 C C . PHE A 1 85 ? -13.361 3.957 5.209 1.00 97.81 85 PHE A C 1
ATOM 649 O O . PHE A 1 85 ? -12.689 3.068 5.746 1.00 97.81 85 PHE A O 1
ATOM 656 N N . PRO A 1 86 ? -14.541 4.362 5.724 1.00 97.25 86 PRO A N 1
ATOM 657 C CA . PRO A 1 86 ? -15.504 5.310 5.139 1.00 97.25 86 PRO A CA 1
ATOM 658 C C . PRO A 1 86 ? -15.267 6.785 5.498 1.00 97.25 86 PRO A C 1
ATOM 660 O O . PRO A 1 86 ? -15.981 7.653 5.008 1.00 97.25 86 PRO A O 1
ATOM 663 N N . ASN A 1 87 ? -14.289 7.090 6.349 1.00 97.19 87 ASN A N 1
ATOM 664 C CA . ASN A 1 87 ? -14.035 8.442 6.841 1.00 97.19 87 ASN A CA 1
ATOM 665 C C . ASN A 1 87 ? -12.591 8.882 6.599 1.00 97.19 87 ASN A C 1
ATOM 667 O O . ASN A 1 87 ? -11.652 8.090 6.649 1.00 97.19 87 ASN A O 1
ATOM 671 N N . PHE A 1 88 ? -12.416 10.186 6.417 1.00 97.50 88 PHE A N 1
ATOM 672 C CA . PHE A 1 88 ? -11.109 10.823 6.443 1.00 97.50 88 PHE A CA 1
ATOM 673 C C . PHE A 1 88 ? -10.799 11.340 7.853 1.00 97.50 88 PHE A C 1
ATOM 675 O O . PHE A 1 88 ? -11.664 11.925 8.502 1.00 97.50 8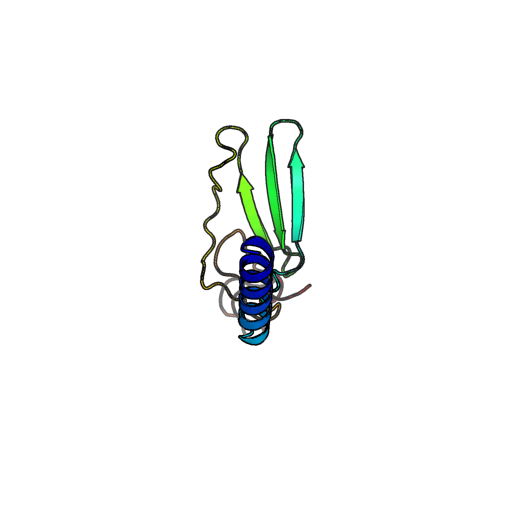8 PHE A O 1
ATOM 682 N N . GLY A 1 89 ? -9.565 11.143 8.323 1.00 95.56 89 GLY A N 1
ATOM 683 C CA . GLY A 1 89 ? -9.147 11.562 9.660 1.00 95.56 89 GLY A CA 1
ATOM 684 C C . GLY A 1 89 ? -9.861 10.790 10.772 1.00 95.56 89 GLY A C 1
ATOM 685 O O . GLY A 1 89 ? -10.245 9.633 10.597 1.00 95.56 89 GLY A O 1
ATOM 686 N N . SER A 1 90 ? -10.022 11.417 11.932 1.00 96.81 90 SER A N 1
ATOM 687 C CA . SER A 1 90 ? -10.680 10.803 13.089 1.00 96.81 90 SER A CA 1
ATOM 688 C C . SER A 1 90 ? -12.200 10.937 13.001 1.00 96.81 90 SER A C 1
ATOM 690 O O . SER A 1 90 ? -12.712 12.027 12.758 1.00 96.81 90 SER A O 1
ATOM 692 N N . ALA A 1 91 ? -12.924 9.849 13.263 1.00 97.19 91 ALA A N 1
ATOM 693 C CA . ALA A 1 91 ? -14.378 9.849 13.393 1.00 97.19 91 ALA A CA 1
ATOM 694 C C . ALA A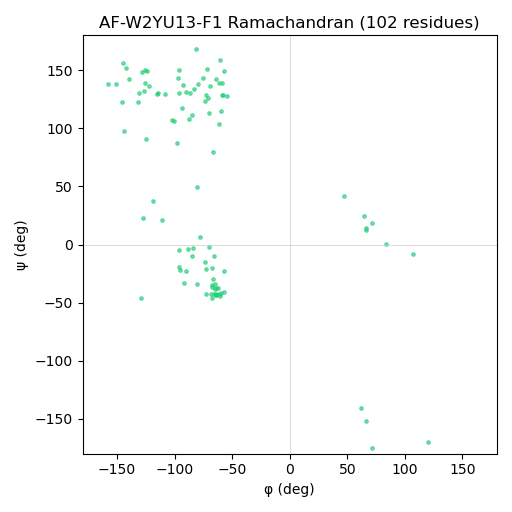 1 91 ? -14.798 8.936 14.549 1.00 97.19 91 ALA A C 1
ATOM 696 O O . ALA A 1 91 ? -14.198 7.884 14.768 1.00 97.19 9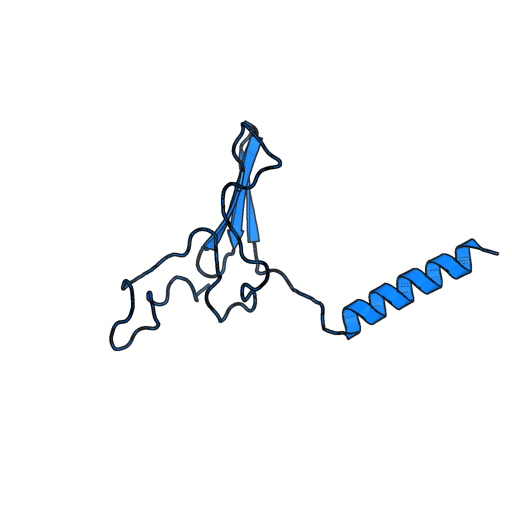1 ALA A O 1
ATOM 697 N N . THR A 1 92 ? -15.829 9.329 15.297 1.00 97.56 92 THR A N 1
ATOM 698 C CA . THR A 1 92 ? -16.342 8.527 16.414 1.00 97.56 92 THR A CA 1
ATOM 699 C C . THR A 1 92 ? -16.794 7.154 15.921 1.00 97.56 92 THR A C 1
ATOM 701 O O . THR A 1 92 ? -17.571 7.060 14.974 1.00 97.56 92 THR A O 1
ATOM 704 N N . GLY A 1 93 ? -16.315 6.092 16.572 1.00 96.50 93 GLY A N 1
ATOM 705 C CA . GLY A 1 93 ? -16.651 4.710 16.212 1.00 96.50 93 GLY A CA 1
ATOM 706 C C . GLY A 1 93 ? -15.808 4.111 15.081 1.00 96.50 93 GLY A C 1
ATOM 707 O O . GLY A 1 93 ? -16.006 2.944 14.758 1.00 96.50 93 GLY A O 1
ATOM 708 N N . PHE A 1 94 ? -14.852 4.857 14.517 1.00 96.94 94 PHE A N 1
ATOM 709 C CA . PHE A 1 94 ? -13.938 4.360 13.489 1.00 96.94 94 PHE A CA 1
ATOM 710 C C . PHE A 1 94 ? -12.471 4.546 13.893 1.00 96.94 94 PHE A C 1
ATOM 712 O O . PHE A 1 94 ? -12.130 5.524 14.566 1.00 96.94 94 PHE A O 1
ATOM 719 N N . PRO A 1 95 ? -11.569 3.652 13.449 1.00 96.00 95 PRO A N 1
ATOM 720 C CA . PRO A 1 95 ? -10.144 3.943 13.488 1.00 96.00 95 PRO A CA 1
ATOM 721 C C . PRO A 1 95 ? -9.826 5.181 12.635 1.00 96.00 95 PRO A C 1
ATOM 723 O O . PRO A 1 95 ? -10.586 5.581 11.746 1.00 96.00 95 PRO A O 1
ATOM 726 N N . SER A 1 96 ? -8.681 5.810 12.910 1.00 96.56 96 SER A N 1
ATOM 727 C CA . SER A 1 96 ? -8.228 6.958 12.123 1.00 96.56 96 SER A CA 1
ATOM 728 C C . SER A 1 96 ? -8.091 6.570 10.648 1.00 96.56 96 SER A C 1
ATOM 730 O O . SER A 1 96 ? -7.414 5.589 10.322 1.00 96.56 96 SER A O 1
ATOM 732 N N . HIS A 1 97 ? -8.716 7.367 9.778 1.00 97.62 97 HIS A N 1
ATOM 733 C CA . HIS A 1 97 ? -8.870 7.146 8.338 1.00 97.62 97 HIS A CA 1
ATOM 734 C C . HIS A 1 97 ? -9.710 5.923 7.935 1.00 97.62 97 HIS A C 1
ATOM 736 O O . HIS A 1 97 ? -9.556 5.388 6.835 1.00 97.62 97 HIS A O 1
ATOM 742 N N . GLY A 1 98 ? -10.609 5.489 8.816 1.00 97.62 98 GLY A N 1
ATOM 743 C CA . GLY A 1 98 ? -11.489 4.361 8.558 1.00 97.62 98 GLY A CA 1
ATOM 744 C C . GLY A 1 98 ? -10.750 3.027 8.570 1.00 97.62 98 GLY A C 1
ATOM 745 O O . GLY A 1 98 ? -9.575 2.939 8.931 1.00 97.62 98 GLY A O 1
ATOM 746 N N . PHE A 1 99 ? -11.474 1.963 8.233 1.00 97.06 99 PHE A N 1
ATOM 747 C CA . PHE A 1 99 ? -10.991 0.592 8.398 1.00 97.06 99 PHE A CA 1
ATOM 748 C C . PHE A 1 99 ? -10.381 -0.001 7.126 1.00 97.06 99 PHE A C 1
ATOM 750 O O . PHE A 1 99 ? -9.625 -0.957 7.233 1.00 97.06 99 PHE A O 1
ATOM 757 N N . ALA A 1 100 ? -10.664 0.549 5.939 1.00 97.94 100 ALA A N 1
ATOM 758 C CA . ALA A 1 100 ? -10.297 -0.106 4.680 1.00 97.94 100 ALA A CA 1
ATOM 759 C C . ALA A 1 100 ? -8.793 -0.403 4.559 1.00 97.94 100 ALA A C 1
ATOM 761 O O . ALA A 1 100 ? -8.428 -1.500 4.164 1.00 97.94 100 ALA A O 1
ATOM 762 N N . ARG A 1 101 ? -7.911 0.516 4.974 1.00 97.62 101 ARG A N 1
ATOM 763 C CA . ARG A 1 101 ? -6.447 0.311 4.952 1.00 97.62 101 ARG A CA 1
ATOM 764 C C . ARG A 1 101 ? -5.903 -0.704 5.971 1.00 97.62 101 ARG A C 1
ATOM 766 O O . ARG A 1 101 ? -4.688 -0.863 6.039 1.00 97.62 101 ARG A O 1
ATOM 773 N N . ILE A 1 102 ? -6.754 -1.291 6.817 1.00 96.88 102 ILE A N 1
ATOM 774 C CA . ILE A 1 102 ? -6.362 -2.264 7.850 1.00 96.88 102 ILE A CA 1
ATOM 775 C C . ILE A 1 102 ? -7.162 -3.576 7.793 1.00 96.88 102 ILE A C 1
ATOM 777 O O . ILE A 1 102 ? -7.288 -4.277 8.796 1.00 96.88 102 ILE A O 1
ATOM 781 N N . THR A 1 103 ? -7.739 -3.904 6.639 1.00 95.44 103 THR A N 1
ATOM 782 C CA . THR A 1 103 ? -8.543 -5.121 6.432 1.00 95.44 103 THR A CA 1
ATOM 783 C C . THR A 1 103 ? -8.056 -5.896 5.213 1.00 95.44 103 THR A C 1
ATOM 785 O O . THR A 1 103 ? -7.595 -5.274 4.261 1.00 95.44 103 THR A O 1
ATOM 788 N N . ASN A 1 104 ? -8.187 -7.225 5.230 1.00 82.38 104 ASN A N 1
ATOM 789 C CA . ASN A 1 104 ? -8.025 -8.084 4.046 1.00 82.38 104 ASN A CA 1
ATOM 790 C C . ASN A 1 104 ? -9.346 -8.234 3.291 1.00 82.38 104 ASN A C 1
ATOM 792 O O . ASN A 1 104 ? -10.387 -8.355 3.978 1.00 82.38 104 ASN A O 1
#

Foldseek 3Di:
DPVVVVVVVVVVVVVVCVVVVPPPVAADKDKDADPLGWIWIAHPQLSFTQFTADSVDNPDTPKDFDPPADRPLADAGDIGDGQQPDDAADDPPADGSGCSNRHD

pLDDT: mean 86.88, std 16.82, range [45.09, 98.5]

Nearest PDB structures (foldseek):
  1yga-assembly1_B  TM=7.804E-01  e=1.851E+00  Saccharomyces cerevisiae
  3njx-assembly1_A  TM=4.867E-01  e=1.974E+00  Aspergillus aculeatus
  1nkg-assembly1_A  TM=4.856E-01  e=1.974E+00  Aspergillus aculeatus
  3qr8-assembly1_A  TM=3.625E-01  e=1.178E+00  Peduovirus P2
  2p9p-assembly1_D  TM=3.635E-01  e=8.722E+00  Bos taurus